Protein AF-A0A7W6LRV1-F1 (afdb_monomer_lite)

Structure (mmCIF, N/CA/C/O backbone):
data_AF-A0A7W6LRV1-F1
#
_entry.id   AF-A0A7W6LRV1-F1
#
loop_
_atom_site.group_PDB
_atom_site.id
_atom_site.type_symbol
_atom_site.label_atom_id
_atom_site.label_alt_id
_atom_site.label_comp_id
_atom_site.label_asym_id
_atom_site.label_entity_id
_atom_site.label_seq_id
_atom_site.pdbx_PDB_ins_code
_atom_site.Cartn_x
_atom_site.Cartn_y
_atom_site.Cartn_z
_atom_site.occupancy
_atom_site.B_iso_or_equiv
_atom_site.auth_seq_id
_atom_site.auth_comp_id
_atom_site.auth_asym_id
_atom_site.auth_atom_id
_atom_site.pdbx_PDB_model_num
ATOM 1 N N . MET A 1 1 ? -11.728 -0.327 43.705 1.00 50.94 1 MET A N 1
ATOM 2 C CA . MET A 1 1 ? -11.262 1.027 43.343 1.00 50.94 1 MET A CA 1
ATOM 3 C C . MET A 1 1 ? -9.744 1.027 43.184 1.00 50.94 1 MET A C 1
ATOM 5 O O . MET A 1 1 ? -9.060 0.976 44.197 1.00 50.94 1 MET A O 1
ATOM 9 N N . PRO A 1 2 ? -9.222 1.009 41.948 1.00 52.72 2 PRO A N 1
ATOM 10 C CA . PRO A 1 2 ? -7.839 1.376 41.626 1.00 52.72 2 PRO A CA 1
ATOM 11 C C . PRO A 1 2 ? -7.722 2.841 41.122 1.00 52.72 2 PRO A C 1
ATOM 13 O O . PRO A 1 2 ? -8.743 3.445 40.787 1.00 52.72 2 PRO A O 1
ATOM 16 N N . PRO A 1 3 ? -6.507 3.430 41.133 1.00 53.88 3 PRO A N 1
ATOM 17 C CA . PRO A 1 3 ? -6.285 4.874 41.250 1.00 53.88 3 PRO A CA 1
ATOM 18 C C . PRO A 1 3 ? -6.437 5.692 39.960 1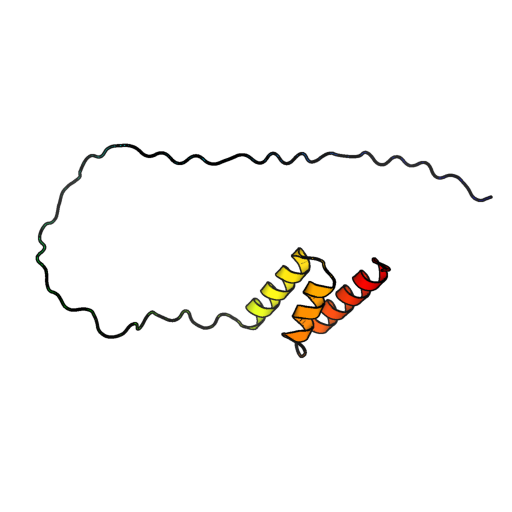.00 53.88 3 PRO A C 1
ATOM 20 O O . PRO A 1 3 ? -6.172 5.245 38.847 1.00 53.88 3 PRO A O 1
ATOM 23 N N . VAL A 1 4 ? -6.807 6.954 40.182 1.00 62.19 4 VAL A N 1
ATOM 24 C CA . VAL A 1 4 ? -6.808 8.068 39.234 1.00 62.19 4 VAL A CA 1
ATOM 25 C C . VAL A 1 4 ? -5.383 8.414 38.785 1.00 62.19 4 VAL A C 1
ATOM 27 O O . VAL A 1 4 ? -4.554 8.821 39.594 1.00 62.19 4 VAL A O 1
ATOM 30 N N . TYR A 1 5 ? -5.106 8.316 37.485 1.00 48.00 5 TYR A N 1
ATOM 31 C CA . TYR A 1 5 ? -3.909 8.900 36.877 1.00 48.00 5 TYR A CA 1
ATOM 32 C C . TYR A 1 5 ? -4.272 10.223 36.198 1.00 48.00 5 TYR A C 1
ATOM 34 O O . TYR A 1 5 ? -4.979 10.257 35.194 1.00 48.00 5 TYR A O 1
ATOM 42 N N . ARG A 1 6 ? -3.764 11.325 36.759 1.00 56.12 6 ARG A N 1
ATOM 43 C CA . ARG A 1 6 ? -3.609 12.608 36.068 1.00 56.12 6 ARG A CA 1
ATOM 44 C C . ARG A 1 6 ? -2.170 12.694 35.569 1.00 56.12 6 ARG A C 1
ATOM 46 O O . ARG A 1 6 ? -1.253 12.776 36.375 1.00 56.12 6 ARG A O 1
ATOM 53 N N . ALA A 1 7 ? -1.988 12.733 34.257 1.00 54.19 7 ALA A N 1
ATOM 54 C CA . ALA A 1 7 ? -0.774 13.240 33.630 1.00 54.19 7 ALA A CA 1
ATOM 55 C C . ALA A 1 7 ? -1.211 14.029 32.395 1.00 54.19 7 ALA A C 1
ATOM 57 O O . ALA A 1 7 ? -1.754 13.470 31.445 1.00 54.19 7 ALA A O 1
ATOM 58 N N . GLY A 1 8 ? -1.080 15.353 32.485 1.00 52.47 8 GLY A N 1
ATOM 59 C CA . GLY A 1 8 ? -1.415 16.272 31.409 1.00 52.47 8 GLY A CA 1
ATOM 60 C C . GLY A 1 8 ? -0.471 16.081 30.230 1.00 52.47 8 GLY A C 1
ATOM 61 O O . GLY A 1 8 ? 0.743 16.017 30.407 1.00 52.47 8 GLY A O 1
ATOM 62 N N . LEU A 1 9 ? -1.041 16.016 29.031 1.00 56.56 9 LEU A N 1
ATOM 63 C CA . LEU A 1 9 ? -0.294 16.084 27.786 1.00 56.56 9 LEU A CA 1
ATOM 64 C C . LEU A 1 9 ? -0.611 17.426 27.125 1.00 56.56 9 LEU A C 1
ATOM 66 O O . LEU A 1 9 ? -1.765 17.732 26.826 1.00 56.56 9 LEU A O 1
ATOM 70 N N . LEU A 1 10 ? 0.431 18.239 26.964 1.00 52.12 10 LEU A N 1
ATOM 71 C CA . LEU A 1 10 ? 0.409 19.524 26.274 1.00 52.12 10 LEU A CA 1
ATOM 72 C C . LEU A 1 10 ? 0.012 19.310 24.806 1.00 52.12 10 LEU A C 1
ATOM 74 O O . LEU A 1 10 ? 0.712 18.632 24.057 1.00 52.12 10 LEU A O 1
ATOM 78 N N . ALA A 1 11 ? -1.115 19.897 24.407 1.00 49.22 11 ALA A N 1
ATOM 79 C CA . ALA A 1 11 ? -1.554 19.963 23.022 1.00 49.22 11 ALA A CA 1
ATOM 80 C C . ALA A 1 11 ? -0.755 21.047 22.281 1.00 49.22 11 ALA A C 1
ATOM 82 O O . ALA A 1 11 ? -0.825 22.223 22.632 1.00 49.22 11 ALA A O 1
ATOM 83 N N . ALA A 1 12 ? -0.007 20.653 21.253 1.00 51.28 12 ALA A N 1
ATOM 84 C CA . ALA A 1 12 ? 0.621 21.569 20.308 1.00 51.28 12 ALA A CA 1
ATOM 85 C C . ALA A 1 12 ? -0.261 21.700 19.052 1.00 51.28 12 ALA A C 1
ATOM 87 O O . ALA A 1 12 ? -0.561 20.675 18.435 1.00 51.28 12 ALA A O 1
ATOM 88 N N . PRO A 1 13 ? -0.665 22.912 18.627 1.00 60.09 13 PRO A N 1
ATOM 89 C CA . PRO A 1 13 ? -1.286 23.100 17.323 1.00 60.09 13 PRO A CA 1
ATOM 90 C C . PRO A 1 13 ? -0.225 23.421 16.256 1.00 60.09 13 PRO A C 1
ATOM 92 O O . PRO A 1 13 ? 0.382 24.489 16.258 1.00 60.09 13 PRO A O 1
ATOM 95 N N . LEU A 1 14 ? -0.030 22.500 15.308 1.00 52.38 14 LEU A N 1
ATOM 96 C CA . LEU A 1 14 ? 0.597 22.787 14.013 1.00 52.38 14 LEU A CA 1
ATOM 97 C C . LEU A 1 14 ? -0.472 23.395 13.098 1.00 52.38 14 LEU A C 1
ATOM 99 O O . LEU A 1 14 ? -1.286 22.679 12.519 1.00 52.38 14 LEU A O 1
ATOM 103 N N . ILE A 1 15 ? -0.494 24.723 12.991 1.00 60.78 15 ILE A N 1
ATOM 104 C CA . ILE A 1 15 ? -1.335 25.430 12.020 1.00 60.78 15 ILE A CA 1
ATOM 105 C C . ILE A 1 15 ? -0.578 25.483 10.691 1.00 60.78 15 ILE A C 1
ATOM 107 O O . ILE A 1 15 ? 0.409 26.202 10.547 1.00 60.78 15 ILE A O 1
ATOM 111 N N . ALA A 1 16 ? -1.049 24.698 9.724 1.00 46.16 16 ALA A N 1
ATOM 112 C CA . ALA A 1 16 ? -0.670 24.792 8.322 1.00 46.16 16 ALA A CA 1
ATOM 113 C C . ALA A 1 16 ? -1.493 25.902 7.648 1.00 46.16 16 ALA A C 1
ATOM 115 O O . ALA A 1 16 ? -2.713 25.782 7.539 1.00 46.16 16 ALA A O 1
ATOM 116 N N . CYS A 1 17 ? -0.842 26.964 7.172 1.00 55.47 17 CYS A N 1
ATOM 117 C CA . CYS A 1 17 ? -1.477 27.950 6.298 1.00 55.47 17 CYS A CA 1
ATOM 118 C C . CYS A 1 17 ? -1.153 27.633 4.833 1.00 55.47 17 CYS A C 1
ATOM 120 O O . CYS A 1 17 ? -0.015 27.758 4.386 1.00 55.47 17 CYS A O 1
ATOM 122 N N . LEU A 1 18 ? -2.192 27.222 4.105 1.00 55.22 18 LEU A N 1
ATOM 123 C CA . LEU A 1 18 ? -2.303 27.275 2.647 1.00 55.22 18 LEU A CA 1
ATOM 124 C C . LEU A 1 18 ? -2.248 28.737 2.157 1.00 55.22 18 LEU A C 1
ATOM 126 O O . LEU A 1 18 ? -2.850 29.614 2.770 1.00 55.22 18 LEU A O 1
ATOM 130 N N . GLY A 1 19 ? -1.632 28.972 0.998 1.00 41.91 19 GLY A N 1
ATOM 131 C CA . GLY A 1 19 ? -1.788 30.208 0.216 1.00 41.91 19 GLY A CA 1
ATOM 132 C C . GLY A 1 19 ? -0.862 30.190 -1.001 1.00 41.91 19 GLY A C 1
ATOM 133 O O . GLY A 1 19 ? 0.346 30.297 -0.857 1.00 41.91 19 GLY A O 1
ATOM 134 N N . SER A 1 20 ? -1.368 29.787 -2.166 1.00 46.09 20 SER A N 1
ATOM 135 C CA . SER A 1 20 ? -1.875 30.671 -3.234 1.00 46.09 20 SER A CA 1
ATOM 136 C C . SER A 1 20 ? -0.774 31.227 -4.140 1.00 46.09 20 SER A C 1
ATOM 138 O O . SER A 1 20 ? -0.056 32.156 -3.788 1.00 46.09 20 SER A O 1
ATOM 140 N N . ALA A 1 21 ? -0.701 30.670 -5.351 1.00 49.00 21 ALA A N 1
ATOM 141 C CA . ALA A 1 21 ? -0.004 31.266 -6.485 1.00 49.00 21 ALA A CA 1
ATOM 142 C C . ALA A 1 21 ? -0.762 32.498 -7.013 1.00 49.00 21 ALA A C 1
ATOM 144 O O . ALA A 1 21 ? -1.995 32.535 -6.951 1.00 49.00 21 ALA A O 1
ATOM 145 N N . PRO A 1 22 ? -0.041 33.446 -7.630 1.00 51.06 22 PRO A N 1
ATOM 146 C CA . PRO A 1 22 ? -0.553 34.051 -8.855 1.00 51.06 22 PRO A CA 1
ATOM 147 C C . PRO A 1 22 ? 0.463 34.041 -10.010 1.00 51.06 22 PRO A C 1
ATOM 149 O O . PRO A 1 22 ? 1.669 34.196 -9.837 1.00 51.06 22 PRO A O 1
ATOM 152 N N . SER A 1 23 ? -0.089 33.870 -11.210 1.00 45.97 23 SER A N 1
ATOM 153 C CA . SER A 1 23 ? 0.545 34.001 -12.521 1.00 45.97 23 SER A CA 1
ATOM 154 C C . SER A 1 23 ? 0.362 35.430 -13.047 1.00 45.97 23 SER A C 1
ATOM 156 O O . SER A 1 23 ? -0.774 35.890 -13.102 1.00 45.97 23 SER A O 1
ATOM 158 N N . ALA A 1 24 ? 1.440 36.096 -13.474 1.00 47.16 24 ALA A N 1
ATOM 159 C CA . ALA A 1 24 ? 1.462 37.242 -14.405 1.00 47.16 24 ALA A CA 1
ATOM 160 C C . ALA A 1 24 ? 2.943 37.555 -14.725 1.00 47.16 24 ALA A C 1
ATOM 162 O O . ALA A 1 24 ? 3.690 37.931 -13.833 1.00 47.16 24 ALA A O 1
ATOM 163 N N . ALA A 1 25 ? 3.504 37.173 -15.876 1.00 43.22 25 ALA A N 1
ATOM 164 C CA . ALA A 1 25 ? 3.484 37.901 -17.151 1.00 43.22 25 ALA A CA 1
ATOM 165 C C . ALA A 1 25 ? 3.812 39.406 -17.046 1.00 43.22 25 ALA A C 1
ATOM 167 O O . ALA A 1 25 ? 2.948 40.174 -16.626 1.00 43.22 25 ALA A O 1
ATOM 168 N N . LYS A 1 26 ? 5.004 39.814 -17.526 1.00 40.78 26 LYS A N 1
ATOM 169 C CA . LYS A 1 26 ? 5.210 40.761 -18.654 1.00 40.78 26 LYS A CA 1
ATOM 170 C C . LYS A 1 26 ? 6.677 41.209 -18.815 1.00 40.78 26 LYS A C 1
ATOM 172 O O . LYS A 1 26 ? 7.306 41.504 -17.810 1.00 40.78 26 LYS A O 1
ATOM 177 N N . ASP A 1 27 ? 7.097 41.280 -20.089 1.00 38.56 27 ASP A N 1
ATOM 178 C CA . ASP A 1 27 ? 8.051 42.215 -20.737 1.00 38.56 27 ASP A CA 1
ATOM 179 C C . ASP A 1 27 ? 9.481 42.383 -20.176 1.00 38.56 27 ASP A C 1
ATOM 181 O O . ASP 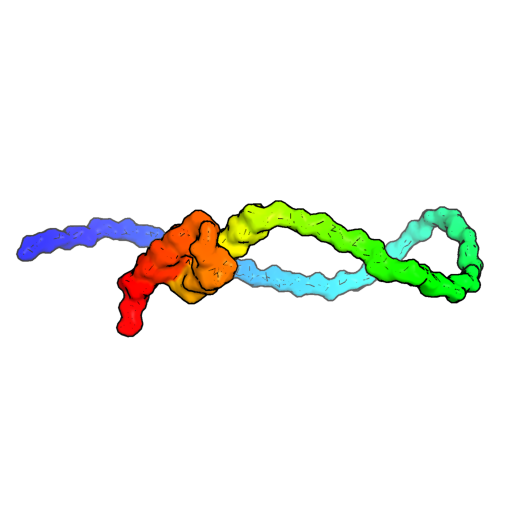A 1 27 ? 9.691 42.419 -18.976 1.00 38.56 27 ASP A O 1
ATOM 185 N N . GLU A 1 28 ? 10.567 42.543 -20.935 1.00 37.44 28 GLU A N 1
ATOM 186 C CA . GLU A 1 28 ? 10.859 42.670 -22.369 1.00 37.44 28 GLU A CA 1
ATOM 187 C C . GLU A 1 28 ? 12.382 42.396 -22.525 1.00 37.44 28 GLU A C 1
ATOM 189 O O . GLU A 1 28 ? 13.136 42.441 -21.551 1.00 37.44 28 GLU A O 1
ATOM 194 N N . ALA A 1 29 ? 12.842 42.072 -23.734 1.00 43.44 29 ALA A N 1
ATOM 195 C CA . ALA A 1 29 ? 14.222 41.692 -24.072 1.00 43.44 29 ALA A CA 1
ATOM 196 C C . ALA A 1 29 ? 15.247 42.864 -23.984 1.00 43.44 29 ALA A C 1
ATOM 198 O O . ALA A 1 29 ? 14.858 44.011 -23.788 1.00 43.44 29 ALA A O 1
ATOM 199 N N . PRO A 1 30 ? 16.561 42.615 -24.199 1.00 48.22 30 PRO A N 1
ATOM 200 C CA . PRO A 1 30 ? 17.024 42.667 -25.588 1.00 48.22 30 PRO A CA 1
ATOM 201 C C . PRO A 1 30 ? 18.047 41.589 -25.994 1.00 48.22 30 PRO A C 1
ATOM 203 O O . PRO A 1 30 ? 19.073 41.353 -25.365 1.00 48.22 30 PRO A O 1
ATOM 206 N N . GLN A 1 31 ? 17.708 40.969 -27.123 1.00 51.16 31 GLN A N 1
ATOM 207 C CA . GLN A 1 31 ? 18.519 40.663 -28.305 1.00 51.16 31 GLN A CA 1
ATOM 208 C C . GLN A 1 31 ? 20.056 40.699 -28.178 1.00 51.16 31 GLN A C 1
ATOM 210 O O . GLN A 1 31 ? 20.678 41.757 -28.151 1.00 51.16 31 GLN A O 1
ATOM 215 N N . GLY A 1 32 ? 20.656 39.512 -28.297 1.00 41.06 32 GLY A N 1
ATOM 216 C CA . GLY A 1 32 ? 22.034 39.303 -28.739 1.00 41.06 32 GLY A CA 1
ATOM 217 C C . GLY A 1 32 ? 22.064 38.312 -29.908 1.00 41.06 32 GLY A C 1
ATOM 218 O O . GLY A 1 32 ? 22.050 37.107 -29.701 1.00 41.06 32 GLY A O 1
ATOM 219 N N . THR A 1 33 ? 22.049 38.851 -31.127 1.00 44.06 33 THR A N 1
ATOM 220 C CA . THR A 1 33 ? 22.714 38.340 -32.344 1.00 44.06 33 THR A CA 1
ATOM 221 C C . THR A 1 33 ? 22.524 36.863 -32.759 1.00 44.06 33 THR A C 1
ATOM 223 O O . THR A 1 33 ? 23.348 35.998 -32.497 1.00 44.06 33 THR A O 1
ATOM 226 N N . GLN A 1 34 ? 21.433 36.631 -33.497 1.00 50.66 34 GLN A N 1
ATOM 227 C CA . GLN A 1 34 ? 21.356 36.099 -34.876 1.00 50.66 34 GLN A CA 1
ATOM 228 C C . GLN A 1 34 ? 22.363 35.029 -35.374 1.00 50.66 34 GLN A C 1
ATOM 230 O O . GLN A 1 34 ? 23.539 35.315 -35.567 1.00 50.66 34 GLN A O 1
ATOM 235 N N . VAL A 1 35 ? 21.824 33.896 -35.855 1.00 46.75 35 VAL A N 1
ATOM 236 C CA . VAL A 1 35 ? 22.192 33.318 -37.169 1.00 46.75 35 VAL A CA 1
ATOM 237 C C . VAL A 1 35 ? 20.912 32.923 -37.936 1.00 46.75 35 VAL A C 1
ATOM 239 O O . VAL A 1 35 ? 19.997 32.375 -37.320 1.00 46.75 35 VAL A O 1
ATOM 242 N N . PRO A 1 36 ? 20.783 33.256 -39.236 1.00 56.94 36 PRO A N 1
ATOM 243 C CA . PRO A 1 36 ? 19.510 33.218 -39.958 1.00 56.94 36 PRO A CA 1
ATOM 244 C C . PRO A 1 36 ? 19.283 31.935 -40.778 1.00 56.94 36 PRO A C 1
ATOM 246 O O . PRO A 1 36 ? 20.219 31.200 -41.080 1.00 56.94 36 PRO A O 1
ATOM 249 N N . ALA A 1 37 ? 18.027 31.813 -41.234 1.00 44.50 37 ALA A N 1
ATOM 250 C CA . ALA A 1 37 ? 17.527 31.146 -42.449 1.00 44.50 37 ALA A CA 1
ATOM 251 C C . ALA A 1 37 ? 16.677 29.871 -42.248 1.00 44.50 37 ALA A C 1
ATOM 253 O O . ALA A 1 37 ? 17.174 28.756 -42.132 1.00 44.50 37 ALA A O 1
ATOM 254 N N . LEU A 1 38 ? 15.354 30.061 -42.320 1.00 53.62 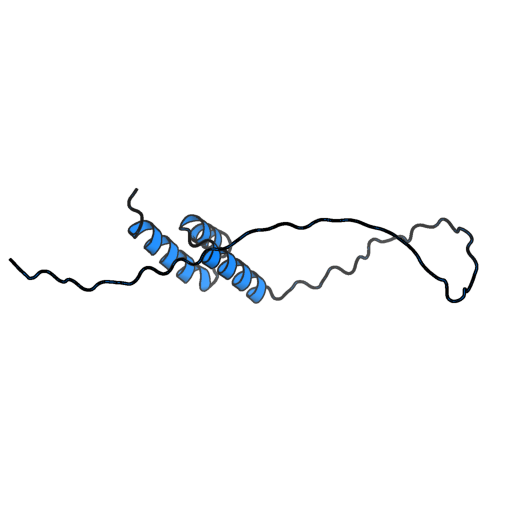38 LEU A N 1
ATOM 255 C CA . LEU A 1 38 ? 14.381 29.067 -42.799 1.00 53.62 38 LEU A CA 1
ATOM 256 C C . LEU A 1 38 ? 14.272 29.218 -44.335 1.00 53.62 38 LEU A C 1
ATOM 258 O O . LEU A 1 38 ? 14.444 30.336 -44.828 1.00 53.62 38 LEU A O 1
ATOM 262 N N . PRO A 1 39 ? 13.956 28.155 -45.103 1.00 50.84 39 PRO A N 1
ATOM 263 C CA . PRO A 1 39 ? 12.535 27.893 -45.341 1.00 50.84 39 PRO A CA 1
ATOM 264 C C . PRO A 1 39 ? 12.121 26.410 -45.370 1.00 50.84 39 PRO A C 1
ATOM 266 O O . PRO A 1 39 ? 12.839 25.522 -45.820 1.00 50.84 39 PRO A O 1
ATOM 269 N N . SER A 1 40 ? 10.887 26.210 -44.906 1.00 55.84 40 SER A N 1
ATOM 270 C CA . SER A 1 40 ? 9.953 25.098 -45.088 1.00 55.84 40 SER A CA 1
ATOM 271 C C . SER A 1 40 ? 10.340 23.977 -46.061 1.00 55.84 40 SER A C 1
ATOM 273 O O . SER A 1 40 ? 10.262 24.128 -47.277 1.00 55.84 40 SER A O 1
ATOM 275 N N . GLY A 1 41 ? 10.576 22.791 -45.498 1.00 47.00 41 GLY A N 1
ATOM 276 C CA . GLY A 1 41 ? 10.406 21.508 -46.171 1.00 47.00 41 GLY A CA 1
ATOM 277 C C . GLY A 1 41 ? 9.416 20.657 -45.382 1.00 47.00 41 GLY A C 1
ATOM 278 O O . GLY A 1 41 ? 9.741 20.122 -44.327 1.00 47.00 41 GLY A O 1
ATOM 279 N N . THR A 1 42 ? 8.188 20.539 -45.876 1.00 54.69 42 THR A N 1
ATOM 280 C CA . THR A 1 42 ? 7.200 19.571 -45.396 1.00 54.69 42 THR A CA 1
ATOM 281 C C . THR A 1 42 ? 7.716 18.147 -45.615 1.00 54.69 42 THR A C 1
ATOM 283 O O . THR A 1 42 ? 7.684 17.647 -46.738 1.00 54.69 42 THR A O 1
ATOM 286 N N . LYS A 1 43 ? 8.162 17.469 -44.552 1.00 58.00 43 LYS A N 1
ATOM 287 C CA . LYS A 1 43 ? 8.219 16.001 -44.496 1.00 58.00 43 LYS A CA 1
ATOM 288 C C . LYS A 1 43 ? 8.188 15.552 -43.036 1.00 58.00 43 LYS A C 1
ATOM 290 O O . LYS A 1 43 ? 9.182 15.669 -42.328 1.00 58.00 43 LYS A O 1
ATOM 295 N N . ALA A 1 44 ? 7.033 15.073 -42.576 1.00 57.84 44 ALA A N 1
ATOM 296 C CA . ALA A 1 44 ? 6.924 14.410 -41.280 1.00 57.84 44 ALA A CA 1
ATOM 297 C C . ALA A 1 44 ? 7.954 13.259 -41.205 1.00 57.84 44 ALA A C 1
ATOM 299 O O . ALA A 1 44 ? 8.043 12.492 -42.171 1.00 57.84 44 ALA A O 1
ATOM 300 N N . PRO A 1 45 ? 8.740 13.117 -40.122 1.00 59.53 45 PRO A N 1
ATOM 301 C CA . PRO A 1 45 ? 9.612 11.962 -39.972 1.00 59.53 45 PRO A CA 1
ATOM 302 C C . PRO A 1 45 ? 8.752 10.704 -39.740 1.00 59.53 45 PRO A C 1
ATOM 304 O O . PRO A 1 45 ? 7.914 10.694 -38.835 1.00 59.53 45 PRO A O 1
ATOM 307 N N . PRO A 1 46 ? 8.904 9.647 -40.556 1.00 53.41 46 PRO A N 1
ATOM 308 C CA . PRO A 1 46 ? 8.213 8.388 -40.335 1.00 53.41 46 PRO A CA 1
ATOM 309 C C . PRO A 1 46 ? 8.824 7.656 -39.135 1.00 53.41 46 PRO A C 1
ATOM 311 O O . PRO A 1 46 ? 10.034 7.446 -39.072 1.00 53.41 46 PRO A O 1
ATOM 314 N N . GLY A 1 47 ? 7.951 7.247 -38.214 1.00 53.25 47 GLY A N 1
ATOM 315 C CA . GLY A 1 47 ? 8.275 6.453 -37.034 1.00 53.25 47 GLY A CA 1
ATOM 316 C C . GLY A 1 47 ? 8.238 7.282 -35.757 1.00 53.25 47 GLY A C 1
ATOM 317 O O . GLY A 1 47 ? 9.206 7.951 -35.410 1.00 53.25 47 GLY A O 1
ATOM 318 N N . THR A 1 48 ? 7.157 7.161 -34.986 1.00 62.84 48 THR A N 1
ATOM 319 C CA . THR A 1 48 ? 7.153 7.463 -33.547 1.00 62.84 48 THR A CA 1
ATOM 320 C C . THR A 1 48 ? 8.008 6.416 -32.824 1.00 62.84 48 THR A C 1
ATOM 322 O O . THR A 1 48 ? 7.541 5.691 -31.955 1.00 62.84 48 THR A O 1
ATOM 325 N N . GLY A 1 49 ? 9.286 6.316 -33.192 1.00 55.34 49 GLY A N 1
ATOM 326 C CA . GLY A 1 49 ? 10.324 5.675 -32.398 1.00 55.34 49 GLY A CA 1
ATOM 327 C C . GLY A 1 49 ? 10.673 6.588 -31.231 1.00 55.34 49 GLY A C 1
ATOM 328 O O . GLY A 1 49 ? 11.826 6.971 -31.060 1.00 55.34 49 GLY A O 1
ATOM 329 N N . GLY A 1 50 ? 9.660 7.018 -30.473 1.00 57.12 50 GLY A N 1
ATOM 330 C CA . GLY A 1 50 ? 9.893 7.621 -29.177 1.00 57.12 50 GLY A CA 1
ATOM 331 C C . GLY A 1 50 ? 10.593 6.557 -28.355 1.00 57.12 50 GLY A C 1
ATOM 332 O O . GLY A 1 50 ? 10.021 5.494 -28.138 1.00 57.12 50 GLY A O 1
ATOM 333 N N . ILE A 1 51 ? 11.848 6.817 -27.994 1.00 61.84 51 ILE A N 1
ATOM 334 C CA . ILE A 1 51 ? 12.623 6.072 -27.001 1.00 61.84 51 ILE A CA 1
ATOM 335 C C . ILE A 1 51 ? 11.705 5.711 -25.830 1.00 61.84 51 ILE A C 1
ATOM 337 O O . ILE A 1 51 ? 11.436 6.534 -24.956 1.00 61.84 51 ILE A O 1
ATOM 341 N N . MET A 1 52 ? 11.155 4.497 -25.852 1.00 69.44 52 MET A N 1
ATOM 342 C CA . MET A 1 52 ? 10.347 3.989 -24.758 1.00 69.44 52 MET A CA 1
ATOM 343 C C . MET A 1 52 ? 11.326 3.860 -23.599 1.00 69.44 52 MET A C 1
ATOM 345 O O . MET A 1 52 ? 12.330 3.157 -23.732 1.00 69.44 52 MET A O 1
ATOM 349 N N . ALA A 1 53 ? 11.109 4.625 -22.524 1.00 61.88 53 ALA A N 1
ATOM 350 C CA . ALA A 1 53 ? 11.973 4.548 -21.355 1.00 61.88 53 ALA A CA 1
ATOM 351 C C . ALA A 1 53 ? 12.116 3.064 -20.976 1.00 61.88 53 ALA A C 1
ATOM 353 O O . ALA A 1 53 ? 11.102 2.353 -20.979 1.00 61.88 53 ALA A O 1
ATOM 354 N N . PRO A 1 54 ? 13.346 2.573 -20.735 1.00 62.66 54 PRO A N 1
ATOM 355 C CA . PRO A 1 54 ? 13.545 1.173 -20.407 1.00 62.66 54 PRO A CA 1
ATOM 356 C C . PRO A 1 54 ? 12.650 0.815 -19.217 1.00 62.66 54 PRO A C 1
ATOM 358 O O . PRO A 1 54 ? 12.455 1.665 -18.339 1.00 62.66 54 PRO A O 1
ATOM 361 N N . PRO A 1 55 ? 12.068 -0.398 -19.196 1.00 63.91 55 PRO A N 1
ATOM 362 C CA . PRO A 1 55 ? 11.242 -0.815 -18.078 1.00 63.91 55 PRO A CA 1
ATOM 363 C C . PRO A 1 55 ? 12.063 -0.632 -16.802 1.00 63.91 55 PRO A C 1
ATOM 365 O O . PRO A 1 55 ? 13.166 -1.166 -16.683 1.00 63.91 55 PRO A O 1
ATOM 368 N N . GLY A 1 56 ? 11.558 0.214 -15.902 1.00 76.19 56 GLY A N 1
ATOM 369 C CA . GLY A 1 56 ? 12.201 0.453 -14.618 1.00 76.19 56 GLY A CA 1
ATOM 370 C C . GLY A 1 56 ? 12.309 -0.843 -13.819 1.00 76.19 56 GLY A C 1
ATOM 371 O O . GLY A 1 56 ? 11.651 -1.838 -14.125 1.00 76.19 56 GLY A O 1
ATOM 372 N N . ASP A 1 57 ? 13.135 -0.823 -12.777 1.00 89.44 57 ASP A N 1
ATOM 373 C CA . ASP A 1 57 ? 13.282 -1.953 -11.866 1.00 89.44 57 ASP A CA 1
ATOM 374 C C . ASP A 1 57 ? 11.915 -2.345 -11.270 1.00 89.44 57 ASP A C 1
ATOM 376 O O . ASP A 1 57 ? 11.272 -1.558 -10.568 1.00 89.44 57 ASP A O 1
ATOM 380 N N . ALA A 1 58 ? 11.442 -3.548 -11.609 1.00 89.88 58 ALA A N 1
ATOM 381 C CA . ALA A 1 58 ? 10.107 -4.012 -11.237 1.00 89.88 58 ALA A CA 1
ATOM 382 C C . ALA A 1 58 ? 9.940 -4.091 -9.712 1.00 89.88 58 ALA A C 1
ATOM 384 O O . ALA A 1 58 ? 8.879 -3.759 -9.184 1.00 89.88 58 ALA A O 1
ATOM 385 N N . GLU A 1 59 ? 11.004 -4.461 -9.001 1.00 94.38 59 GLU A N 1
ATOM 386 C CA . GLU A 1 59 ? 11.015 -4.536 -7.544 1.00 94.38 59 GLU A CA 1
ATOM 387 C C . GLU A 1 59 ? 10.876 -3.139 -6.914 1.00 94.38 59 GLU A C 1
ATOM 389 O O . GLU A 1 59 ? 10.093 -2.938 -5.986 1.00 94.38 59 GLU A O 1
ATOM 394 N N . GLU A 1 60 ? 11.580 -2.125 -7.425 1.00 94.38 60 GLU A N 1
ATOM 395 C CA . GLU A 1 60 ? 11.406 -0.734 -6.990 1.00 94.38 60 GLU A CA 1
ATOM 396 C C . GLU A 1 60 ? 9.996 -0.209 -7.290 1.00 94.38 60 GLU A C 1
ATOM 398 O O . GLU A 1 60 ? 9.420 0.493 -6.454 1.00 94.38 60 GLU A O 1
ATOM 403 N N . ALA A 1 61 ? 9.406 -0.568 -8.433 1.00 94.56 61 ALA A N 1
ATOM 404 C CA . ALA A 1 61 ? 8.032 -0.189 -8.755 1.00 94.56 61 ALA A CA 1
ATOM 405 C C . ALA A 1 61 ? 7.040 -0.761 -7.727 1.00 94.56 61 ALA A C 1
ATOM 407 O O . ALA A 1 61 ? 6.242 -0.009 -7.157 1.00 94.56 61 ALA A O 1
ATOM 408 N N . ILE A 1 62 ? 7.155 -2.053 -7.405 1.00 96.44 62 ILE A N 1
ATOM 409 C CA . ILE A 1 62 ? 6.321 -2.718 -6.393 1.00 96.44 62 ILE A CA 1
ATOM 410 C C . ILE A 1 62 ? 6.533 -2.085 -5.010 1.00 96.44 62 ILE A C 1
ATOM 412 O O . ILE A 1 62 ? 5.564 -1.775 -4.308 1.00 96.44 62 ILE A O 1
ATOM 416 N N . ARG A 1 63 ? 7.784 -1.811 -4.617 1.00 97.44 63 ARG A N 1
ATOM 417 C CA . ARG A 1 63 ? 8.093 -1.117 -3.355 1.00 97.44 63 ARG A CA 1
ATOM 418 C C . ARG A 1 63 ? 7.488 0.286 -3.309 1.00 97.44 63 ARG A C 1
ATOM 420 O O . ARG A 1 63 ? 6.955 0.695 -2.277 1.00 97.44 63 ARG A O 1
ATOM 427 N N . SER A 1 64 ? 7.517 1.022 -4.416 1.00 97.12 64 SER A N 1
ATOM 428 C CA . SER A 1 64 ? 6.914 2.354 -4.520 1.00 97.12 64 SER A CA 1
ATOM 429 C C . SER A 1 64 ? 5.388 2.323 -4.406 1.00 97.12 64 SER A C 1
ATOM 431 O O . SER A 1 64 ? 4.791 3.154 -3.708 1.00 97.12 64 SER A O 1
ATOM 433 N N . GLU A 1 65 ? 4.744 1.331 -5.022 1.00 97.25 65 GLU A N 1
ATOM 434 C CA . GLU A 1 65 ? 3.314 1.088 -4.842 1.00 97.25 65 GLU A CA 1
ATOM 435 C C . GLU A 1 65 ? 2.977 0.777 -3.383 1.00 97.25 65 GLU A C 1
ATOM 437 O O . GLU A 1 65 ? 2.035 1.358 -2.841 1.00 97.25 65 GLU A O 1
ATOM 442 N N . PHE A 1 66 ? 3.770 -0.069 -2.716 1.00 98.31 66 PHE A N 1
ATOM 443 C CA . PHE A 1 66 ? 3.561 -0.378 -1.303 1.00 98.31 66 PHE A CA 1
ATOM 444 C C . PHE A 1 66 ? 3.650 0.884 -0.438 1.00 98.31 66 PHE A C 1
ATOM 446 O O . PHE A 1 66 ? 2.718 1.165 0.315 1.00 98.31 66 PHE A O 1
ATOM 453 N N . ARG A 1 67 ? 4.683 1.722 -0.633 1.00 98.38 67 ARG A N 1
ATOM 454 C CA . ARG A 1 67 ? 4.816 3.031 0.044 1.00 98.38 67 ARG A CA 1
ATOM 455 C C . ARG A 1 67 ? 3.598 3.931 -0.178 1.00 98.38 67 ARG A C 1
ATOM 457 O O . ARG A 1 67 ? 3.222 4.706 0.699 1.00 98.38 67 ARG A O 1
ATOM 464 N N . THR A 1 68 ? 2.953 3.843 -1.340 1.00 98.12 68 THR A N 1
ATOM 465 C CA . THR A 1 68 ? 1.714 4.586 -1.613 1.00 98.12 68 THR A CA 1
ATOM 466 C C . THR A 1 68 ? 0.548 4.072 -0.764 1.00 98.12 68 THR A C 1
ATOM 468 O O . THR A 1 68 ? -0.246 4.876 -0.274 1.00 98.12 68 THR A O 1
ATOM 471 N N . MET A 1 69 ? 0.459 2.762 -0.524 1.00 97.62 69 MET A N 1
ATOM 472 C CA . MET A 1 69 ? -0.540 2.194 0.390 1.00 97.62 69 MET A CA 1
ATOM 473 C C . MET A 1 69 ? -0.250 2.554 1.844 1.00 97.62 69 MET A C 1
ATOM 475 O O . MET A 1 69 ? -1.182 2.871 2.579 1.00 97.62 69 MET A O 1
ATOM 479 N N . GLU A 1 70 ? 1.027 2.607 2.235 1.00 97.94 70 GLU A N 1
ATOM 480 C CA . GLU A 1 70 ? 1.427 3.079 3.565 1.00 97.94 70 GLU A CA 1
ATOM 481 C C . GLU A 1 70 ? 0.962 4.512 3.826 1.00 97.94 70 GLU A C 1
ATOM 483 O O . GLU A 1 70 ? 0.393 4.784 4.880 1.00 97.94 70 GLU A O 1
ATOM 488 N N . LYS A 1 71 ? 1.120 5.405 2.841 1.00 98.06 71 LYS A N 1
ATOM 489 C CA . LYS A 1 71 ? 0.640 6.793 2.929 1.00 98.06 71 LYS A CA 1
ATOM 490 C C . LYS A 1 71 ? -0.879 6.893 3.054 1.00 98.06 71 LYS A C 1
ATOM 492 O O . LYS A 1 71 ? -1.369 7.799 3.718 1.00 98.06 71 LYS A O 1
ATOM 497 N N . ARG A 1 72 ? -1.625 5.996 2.399 1.00 97.25 72 ARG A N 1
ATOM 498 C CA . ARG A 1 72 ? -3.094 5.955 2.498 1.00 97.25 72 ARG A CA 1
ATOM 499 C C . ARG A 1 72 ? -3.546 5.412 3.847 1.00 97.25 72 A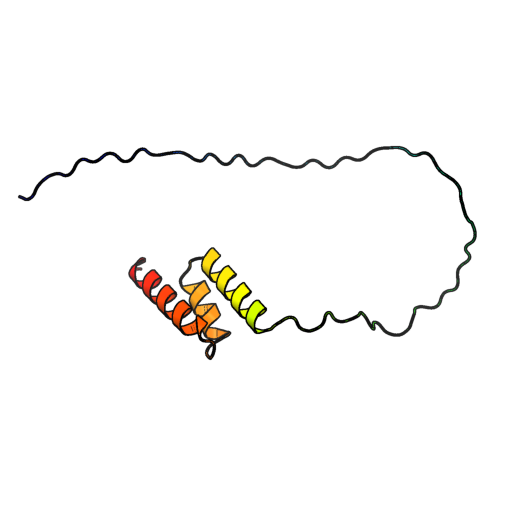RG A C 1
ATOM 501 O O . ARG A 1 72 ? -4.521 5.905 4.396 1.00 97.25 72 ARG A O 1
ATOM 508 N N . GLY A 1 73 ? -2.864 4.390 4.360 1.00 96.75 73 GLY A N 1
ATOM 509 C CA . GLY A 1 73 ? -3.110 3.850 5.695 1.00 96.75 73 GLY A CA 1
ATOM 510 C C . GLY A 1 73 ? -4.492 3.219 5.890 1.00 96.75 73 GLY A C 1
ATOM 511 O O . GLY A 1 73 ? -4.915 3.051 7.029 1.00 96.75 73 GLY A O 1
ATOM 512 N N . THR A 1 74 ? -5.206 2.862 4.818 1.00 97.62 74 THR A N 1
ATOM 513 C CA . THR A 1 74 ? -6.542 2.253 4.899 1.00 97.62 74 THR A CA 1
ATOM 514 C C . THR A 1 74 ? -6.500 0.755 4.632 1.00 97.62 74 THR A C 1
ATOM 516 O O . THR A 1 74 ? -5.649 0.259 3.889 1.00 97.62 74 THR A O 1
ATOM 519 N N . ARG A 1 75 ? -7.459 0.020 5.209 1.00 97.56 75 ARG A N 1
ATOM 520 C CA . ARG A 1 75 ? -7.611 -1.426 4.991 1.00 97.56 75 ARG A CA 1
ATOM 521 C C . ARG A 1 75 ? -7.691 -1.757 3.499 1.00 97.56 75 ARG A C 1
ATOM 523 O O . ARG A 1 75 ? -6.957 -2.624 3.032 1.00 97.56 75 ARG A O 1
ATOM 530 N N . ASP A 1 76 ? -8.529 -1.036 2.761 1.00 97.81 76 ASP A N 1
ATOM 531 C CA . ASP A 1 76 ? -8.775 -1.306 1.341 1.00 97.81 76 ASP A CA 1
ATOM 532 C C . ASP A 1 76 ? -7.544 -1.045 0.470 1.00 97.81 76 ASP A C 1
ATOM 534 O O . ASP A 1 76 ? -7.284 -1.799 -0.466 1.00 97.81 76 ASP A O 1
ATOM 538 N N . ALA A 1 77 ? -6.733 -0.032 0.800 1.00 98.19 77 ALA A N 1
ATOM 539 C CA . ALA A 1 77 ? -5.484 0.230 0.088 1.00 98.19 77 ALA A CA 1
ATOM 540 C C . ALA A 1 77 ? -4.506 -0.949 0.215 1.00 98.19 77 ALA A C 1
ATOM 542 O O . ALA A 1 77 ? -3.926 -1.391 -0.777 1.00 98.19 77 ALA A O 1
ATOM 543 N N . TYR A 1 78 ? -4.364 -1.505 1.419 1.00 98.50 78 TYR A N 1
ATOM 544 C CA . TYR A 1 78 ? -3.521 -2.680 1.628 1.00 98.50 78 TYR A CA 1
ATOM 545 C C . TYR A 1 78 ? -4.090 -3.938 0.956 1.00 98.50 78 TYR A C 1
ATOM 547 O O . TYR A 1 78 ? -3.329 -4.688 0.349 1.00 98.50 78 TYR A O 1
ATOM 555 N N . LEU A 1 79 ? -5.409 -4.163 0.993 1.00 98.25 79 LEU A N 1
ATOM 556 C CA . LEU A 1 79 ? -6.033 -5.299 0.298 1.00 98.25 79 LEU A CA 1
ATOM 557 C C . LEU A 1 79 ? -5.843 -5.225 -1.221 1.00 98.25 79 LEU A C 1
ATOM 559 O O . LEU A 1 79 ? -5.558 -6.240 -1.855 1.00 98.25 79 LEU A O 1
ATOM 563 N N . LEU A 1 80 ? -5.932 -4.028 -1.800 1.00 98.44 80 LEU A N 1
ATOM 564 C CA . LEU A 1 80 ? -5.676 -3.812 -3.221 1.00 98.44 80 LEU A CA 1
ATOM 565 C C . LEU A 1 80 ? -4.239 -4.190 -3.607 1.00 98.44 80 LEU A C 1
ATOM 567 O O . LEU A 1 80 ? -4.020 -4.762 -4.673 1.00 98.44 80 LEU A O 1
ATOM 571 N N . PHE A 1 81 ? -3.260 -3.917 -2.740 1.00 98.56 81 PHE A N 1
ATOM 572 C CA . PHE A 1 81 ? -1.877 -4.340 -2.967 1.00 98.56 81 PHE A CA 1
ATOM 573 C C . PHE A 1 81 ? -1.733 -5.865 -2.968 1.00 98.56 81 PHE A C 1
ATOM 575 O O . PHE A 1 81 ? -1.096 -6.411 -3.864 1.00 98.56 81 PHE A O 1
ATOM 582 N N . VAL A 1 82 ? -2.373 -6.559 -2.018 1.00 98.50 82 VAL A N 1
ATOM 583 C CA . VAL A 1 82 ? -2.378 -8.034 -1.967 1.00 98.50 82 VAL A CA 1
ATOM 584 C C . VAL A 1 82 ? -2.973 -8.631 -3.242 1.00 98.50 82 VAL A C 1
ATOM 586 O O . VAL A 1 82 ? -2.435 -9.598 -3.769 1.00 98.50 82 VAL A O 1
ATOM 589 N N . GLN A 1 83 ? -4.056 -8.048 -3.762 1.00 98.38 83 GLN A N 1
ATOM 590 C CA . GLN A 1 83 ? -4.691 -8.524 -4.995 1.00 98.38 83 GLN A CA 1
ATOM 591 C C . GLN A 1 83 ? -3.797 -8.359 -6.228 1.00 98.38 83 GLN A C 1
ATOM 593 O O . GLN A 1 83 ? -3.817 -9.212 -7.111 1.00 98.38 83 GLN A O 1
ATOM 598 N N . ARG A 1 84 ? -3.020 -7.272 -6.298 1.00 97.56 84 ARG A N 1
ATOM 599 C CA . ARG A 1 84 ? -2.121 -6.997 -7.429 1.00 97.56 84 ARG A CA 1
ATOM 600 C C . ARG A 1 84 ? -0.843 -7.822 -7.382 1.00 97.56 84 ARG A C 1
ATOM 602 O O . ARG A 1 84 ? -0.387 -8.281 -8.422 1.00 97.56 84 ARG A O 1
ATOM 609 N N . HIS A 1 85 ? -0.297 -8.025 -6.185 1.00 97.62 85 HIS A N 1
ATOM 610 C CA . HIS A 1 85 ? 1.013 -8.644 -5.981 1.00 97.62 85 HIS A CA 1
ATOM 611 C C . HIS A 1 85 ? 0.934 -9.865 -5.049 1.00 97.62 85 HIS A C 1
ATOM 613 O O . HIS A 1 85 ? 1.674 -9.923 -4.068 1.00 97.62 85 HIS A O 1
ATOM 619 N N . PRO A 1 86 ? 0.066 -10.865 -5.310 1.00 97.81 86 PRO A N 1
ATOM 620 C CA . PRO A 1 86 ? -0.241 -11.923 -4.341 1.00 97.81 86 PRO A CA 1
ATOM 621 C C . PRO A 1 86 ? 0.949 -12.829 -3.996 1.00 97.81 86 PRO A C 1
ATOM 623 O O . PRO A 1 86 ? 0.958 -13.448 -2.937 1.00 97.81 86 PRO A O 1
ATOM 626 N N . GLN A 1 87 ? 1.953 -12.910 -4.873 1.00 96.94 87 GLN A N 1
ATOM 627 C CA . GLN A 1 87 ? 3.159 -13.727 -4.679 1.00 96.94 87 GLN A CA 1
ATOM 628 C C . GLN A 1 87 ? 4.334 -12.925 -4.098 1.00 96.94 87 GLN A C 1
ATOM 630 O O . GLN A 1 87 ? 5.392 -13.487 -3.826 1.00 96.94 87 GLN A O 1
ATOM 635 N N . HIS A 1 88 ? 4.172 -11.613 -3.908 1.00 97.31 88 HIS A N 1
ATOM 636 C CA . HIS A 1 88 ? 5.245 -10.751 -3.434 1.00 97.31 88 HIS A CA 1
ATOM 637 C C . HIS A 1 88 ? 5.371 -10.805 -1.900 1.00 97.31 88 HIS A C 1
ATOM 639 O O . HIS A 1 88 ? 4.348 -10.731 -1.215 1.00 97.31 88 HIS A O 1
ATOM 645 N N . PRO A 1 89 ? 6.585 -10.828 -1.314 1.00 97.56 89 PRO A N 1
ATOM 646 C CA . PRO A 1 89 ? 6.763 -10.867 0.144 1.00 97.56 89 PRO A CA 1
ATOM 647 C C . PRO A 1 89 ? 6.045 -9.734 0.897 1.00 97.56 89 PRO A C 1
ATOM 649 O O . PRO A 1 89 ? 5.468 -9.949 1.964 1.00 97.56 89 PRO A O 1
ATOM 652 N N . LEU A 1 90 ? 5.993 -8.527 0.316 1.00 98.19 90 LEU A N 1
ATOM 653 C CA . LEU A 1 90 ? 5.262 -7.391 0.905 1.00 98.19 90 LEU A CA 1
ATOM 654 C C . LEU A 1 90 ? 3.741 -7.600 0.989 1.00 98.19 90 LEU A C 1
ATOM 656 O O . LEU A 1 90 ? 3.084 -6.911 1.768 1.00 98.19 90 LEU A O 1
ATOM 660 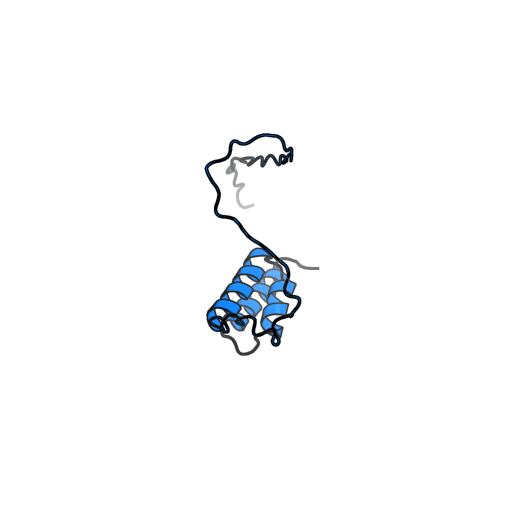N N . ALA A 1 91 ? 3.157 -8.543 0.243 1.00 98.31 91 ALA A N 1
ATOM 661 C CA . ALA A 1 91 ? 1.731 -8.845 0.353 1.00 98.31 91 ALA A CA 1
ATOM 662 C C . ALA A 1 91 ? 1.377 -9.443 1.721 1.00 98.31 91 ALA A C 1
ATOM 664 O O . ALA A 1 91 ? 0.307 -9.156 2.261 1.00 98.31 91 ALA A O 1
ATOM 665 N N . GLN A 1 92 ? 2.289 -10.204 2.336 1.00 98.19 92 GLN A N 1
ATOM 666 C CA . GLN A 1 92 ? 2.087 -10.712 3.693 1.00 98.19 92 GLN A CA 1
ATOM 667 C C . GLN A 1 92 ? 2.000 -9.558 4.702 1.00 98.19 92 GLN A C 1
ATOM 669 O O . GLN A 1 92 ? 1.114 -9.538 5.559 1.00 98.19 92 GLN A O 1
ATOM 674 N N . GLU A 1 93 ? 2.872 -8.559 4.558 1.00 98.25 93 GLU A N 1
ATOM 675 C CA . GLU A 1 93 ? 2.851 -7.365 5.400 1.00 98.25 93 GLU A CA 1
ATOM 676 C C . GLU A 1 93 ? 1.596 -6.516 5.158 1.00 98.25 93 GLU A C 1
ATOM 678 O O . GLU A 1 93 ? 0.939 -6.101 6.115 1.00 98.25 93 GLU A O 1
ATOM 683 N N . ALA A 1 94 ? 1.207 -6.311 3.895 1.00 98.38 94 ALA A N 1
ATOM 684 C CA . ALA A 1 94 ? -0.036 -5.631 3.538 1.00 98.38 94 ALA A CA 1
ATOM 685 C C . ALA A 1 94 ? -1.253 -6.311 4.191 1.00 98.38 94 ALA A C 1
ATOM 687 O O . ALA A 1 94 ? -2.075 -5.648 4.823 1.00 98.38 94 ALA A O 1
ATOM 688 N N . SER A 1 95 ? -1.330 -7.641 4.106 1.00 98.44 95 SER A N 1
ATOM 689 C CA . SER A 1 95 ? -2.394 -8.439 4.721 1.00 98.44 95 SER A CA 1
ATOM 690 C C . SER A 1 95 ? -2.433 -8.263 6.243 1.00 98.44 95 SER A C 1
ATOM 692 O O . SER A 1 95 ? -3.490 -7.985 6.818 1.00 98.44 95 SER A O 1
ATOM 694 N N . ARG A 1 96 ? -1.268 -8.312 6.907 1.00 98.38 96 ARG A N 1
ATOM 695 C CA . ARG A 1 96 ? -1.151 -8.082 8.356 1.00 98.38 96 ARG A CA 1
ATOM 696 C C . ARG A 1 96 ? -1.680 -6.705 8.759 1.00 98.38 96 ARG A C 1
ATOM 698 O O . ARG A 1 96 ? -2.444 -6.599 9.723 1.00 98.38 96 ARG A O 1
ATOM 705 N N . ARG A 1 97 ? -1.302 -5.655 8.026 1.00 98.12 97 ARG A N 1
ATOM 706 C CA . ARG A 1 97 ? -1.749 -4.278 8.290 1.00 98.12 97 ARG A CA 1
ATOM 707 C C . ARG A 1 97 ? -3.239 -4.094 8.018 1.00 98.12 97 ARG A C 1
ATOM 709 O O . ARG A 1 97 ? -3.927 -3.501 8.844 1.00 98.12 97 ARG A O 1
ATOM 716 N N . ALA A 1 98 ? -3.761 -4.665 6.932 1.00 98.00 98 ALA A N 1
ATOM 717 C CA . ALA A 1 98 ? -5.194 -4.665 6.643 1.00 98.00 98 ALA A CA 1
ATOM 718 C C . ALA A 1 98 ? -6.000 -5.317 7.780 1.00 98.00 98 ALA A C 1
ATOM 720 O O . ALA A 1 98 ? -6.997 -4.754 8.234 1.00 98.00 98 ALA A O 1
ATOM 721 N N . ALA A 1 99 ? -5.542 -6.466 8.287 1.00 97.81 99 ALA A N 1
ATOM 722 C CA . ALA A 1 99 ? -6.173 -7.148 9.413 1.00 97.81 99 ALA A CA 1
ATOM 723 C C . ALA A 1 99 ? -6.097 -6.329 10.712 1.00 97.81 99 ALA A C 1
ATOM 725 O O . ALA A 1 99 ? -7.049 -6.322 11.488 1.00 97.81 99 ALA A O 1
ATOM 726 N N . ALA A 1 100 ? -4.986 -5.630 10.964 1.00 97.56 100 ALA A N 1
ATOM 727 C CA . ALA A 1 100 ? -4.858 -4.746 12.122 1.00 97.56 100 ALA A CA 1
ATOM 728 C C . ALA A 1 100 ? -5.850 -3.577 12.067 1.00 97.56 100 ALA A C 1
ATOM 730 O O . ALA A 1 100 ? -6.536 -3.315 13.052 1.00 97.56 100 ALA A O 1
ATOM 731 N N . LEU A 1 101 ? -5.981 -2.936 10.904 1.00 96.75 101 LEU A N 1
ATOM 732 C CA . LEU A 1 101 ? -6.934 -1.847 10.692 1.00 96.75 101 LEU A CA 1
ATOM 733 C C . LEU A 1 101 ? -8.386 -2.319 10.834 1.00 96.75 101 LEU A C 1
ATOM 735 O O . LEU A 1 101 ? -9.187 -1.635 11.459 1.00 96.75 101 LEU A O 1
ATOM 739 N N . ALA A 1 102 ? -8.712 -3.520 10.347 1.00 95.56 102 ALA A N 1
ATOM 740 C CA . ALA A 1 102 ? -10.044 -4.104 10.517 1.00 95.56 102 ALA A CA 1
ATOM 741 C C . ALA A 1 102 ? -10.429 -4.311 11.993 1.00 95.56 102 ALA A C 1
ATOM 743 O O . ALA A 1 102 ? -11.593 -4.184 12.347 1.00 95.56 102 ALA A O 1
ATOM 744 N N . ARG A 1 103 ? -9.459 -4.617 12.865 1.00 95.44 103 ARG A N 1
ATOM 745 C CA . ARG A 1 103 ? -9.705 -4.739 14.312 1.00 95.44 103 ARG A CA 1
ATOM 746 C C . ARG A 1 103 ? -9.829 -3.385 15.008 1.00 95.44 103 ARG A C 1
ATOM 748 O O . ARG A 1 103 ? -10.508 -3.294 16.023 1.00 95.44 103 ARG A O 1
ATOM 755 N N . ALA A 1 104 ? -9.142 -2.365 14.498 1.00 91.06 104 ALA A N 1
ATOM 756 C CA . ALA A 1 104 ? -9.160 -1.017 15.061 1.00 91.06 104 ALA A CA 1
ATOM 757 C C . ALA A 1 104 ? -10.443 -0.247 14.718 1.00 91.06 104 ALA A C 1
ATOM 759 O O . ALA A 1 104 ? -10.820 0.667 15.444 1.00 91.06 104 ALA A O 1
ATOM 760 N N . THR A 1 105 ? -11.113 -0.615 13.626 1.00 79.94 105 THR A N 1
ATOM 761 C CA . THR A 1 105 ? -12.380 -0.018 13.200 1.00 79.94 105 THR A CA 1
ATOM 762 C C . THR A 1 105 ? -13.469 -1.091 13.214 1.00 79.94 105 THR A C 1
ATOM 764 O O . THR A 1 105 ? -13.757 -1.672 12.165 1.00 79.94 105 THR A O 1
ATOM 767 N N . PRO A 1 106 ? -14.047 -1.410 14.391 1.00 63.31 106 PRO A N 1
ATOM 768 C CA . PRO A 1 106 ? -15.268 -2.201 14.432 1.00 63.31 106 PRO A CA 1
ATOM 769 C C . PRO A 1 106 ? -16.356 -1.409 13.696 1.00 63.31 106 PRO A C 1
ATOM 771 O O . PRO A 1 106 ? -16.528 -0.217 13.954 1.00 63.31 106 PRO A O 1
ATOM 774 N N . GLY A 1 107 ? -16.987 -2.053 12.713 1.00 61.56 107 GLY A N 1
ATOM 775 C CA . GLY A 1 107 ? -18.099 -1.474 11.955 1.00 61.56 107 GLY A CA 1
ATOM 776 C C . GLY A 1 107 ? -19.324 -1.213 12.815 1.00 61.56 107 GLY A C 1
ATOM 777 O O . GLY A 1 107 ? -19.455 -1.872 13.872 1.00 61.56 107 GLY A O 1
#

Radius of gyration: 28.4 Å; chains: 1; bounding box: 41×56×90 Å

pLDDT: mean 7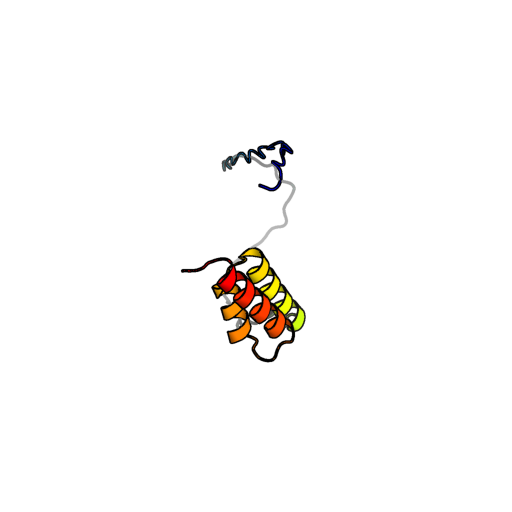3.05, std 22.56, range [37.44, 98.56]

Sequence (107 aa):
MPPVYRAGLLAAPLIACLGSAPSAAKDEAPQGTQVPALPSGTKAPPGTGGIMAPPGDAEEAIRSEFRTMEKRGTRDAYLLFVQRHPQHPLAQEASRRAAALARATPG

Foldseek 3Di:
DDDDDDDDDDDDDPDDDDDDDDDDDDDDDDDDDDDDDDDDDDDDDPDPVPVPPPPPDPVVVLVVLLVVLVVVQELVSLVVSCVVCVPDPCNVVSNVSSVVRCVVDPD

Secondary structure (DSSP, 8-state):
-PPP-----PPP-------------------------------PPS-----PPPPP-HHHHHHHHHHHHHHH--HHHHHHHHHH-TTSHHHHHHHHHHHHHHHHS--

Organism: NCBI:txid1404341